Protein AF-A0A3C1FW21-F1 (afdb_monomer_lite)

Foldseek 3Di:
DDQDQLLCQLVCLVVVHFHDDPLSVLSNVDDFPCLNVLSSQLSVLVNLLVVLVVVLVVCVVVVNPVVSVCQAVPCDPSRNVVSVVSSVVSVVVNVVRVVVVVVVVVVVVVVVCVCVVVVVVVVVVVVVVVVCVVCVVVVVVPPD

Structure (mmCIF, N/CA/C/O backbone):
data_AF-A0A3C1FW21-F1
#
_entry.id   AF-A0A3C1FW21-F1
#
loop_
_atom_site.group_PDB
_atom_site.id
_atom_site.type_symbol
_atom_site.label_atom_id
_atom_site.label_alt_id
_atom_site.label_comp_id
_atom_site.label_asym_id
_atom_site.label_entity_id
_atom_site.label_seq_id
_atom_site.pdbx_PDB_ins_code
_atom_site.Cartn_x
_atom_site.Cartn_y
_atom_site.Cartn_z
_atom_site.occupancy
_atom_site.B_iso_or_equiv
_atom_site.auth_seq_id
_atom_site.auth_comp_id
_atom_site.auth_asym_id
_atom_site.auth_atom_id
_atom_site.pdbx_PDB_model_num
ATOM 1 N N . MET A 1 1 ? -14.822 -18.100 -3.525 1.00 51.09 1 MET A N 1
ATOM 2 C CA . MET A 1 1 ? -13.809 -17.352 -2.756 1.00 51.09 1 MET A CA 1
ATOM 3 C C . MET A 1 1 ? -14.281 -17.420 -1.317 1.00 51.09 1 MET A C 1
ATOM 5 O O . MET A 1 1 ? -15.429 -17.075 -1.085 1.00 51.09 1 MET A O 1
ATOM 9 N N . THR A 1 2 ? -13.525 -18.040 -0.418 1.00 52.62 2 THR A N 1
ATOM 10 C CA . THR A 1 2 ? -13.985 -18.251 0.962 1.00 52.62 2 THR A CA 1
ATOM 11 C C . THR A 1 2 ? -13.789 -16.946 1.725 1.00 52.62 2 THR A C 1
ATOM 13 O O . THR A 1 2 ? -12.671 -16.431 1.739 1.00 52.62 2 THR A O 1
ATOM 16 N N . ASP A 1 3 ? -14.850 -16.401 2.316 1.00 59.84 3 ASP A N 1
ATOM 17 C CA . ASP A 1 3 ? -14.754 -15.248 3.212 1.00 59.84 3 ASP A CA 1
ATOM 18 C C . ASP A 1 3 ? -14.069 -15.705 4.499 1.00 59.84 3 ASP A C 1
ATOM 20 O O . ASP A 1 3 ? -14.676 -16.310 5.382 1.00 59.84 3 ASP A O 1
ATOM 24 N N . ILE A 1 4 ? -12.756 -15.507 4.551 1.00 63.16 4 ILE A N 1
ATOM 25 C CA . ILE A 1 4 ? -11.943 -15.813 5.722 1.00 63.16 4 ILE A CA 1
ATOM 26 C C . ILE A 1 4 ? -11.990 -14.585 6.610 1.00 63.16 4 ILE A C 1
ATOM 28 O O . ILE A 1 4 ? -11.747 -13.468 6.148 1.00 63.16 4 ILE A O 1
ATOM 32 N N . ALA A 1 5 ? -12.327 -14.795 7.879 1.00 68.31 5 ALA A N 1
ATOM 33 C CA . ALA A 1 5 ? -12.405 -13.700 8.816 1.00 68.31 5 ALA A CA 1
ATOM 34 C C . ALA A 1 5 ? -11.014 -13.048 8.980 1.00 68.31 5 ALA A C 1
ATOM 36 O O . ALA A 1 5 ? -10.005 -13.756 8.962 1.00 68.31 5 ALA A O 1
ATOM 37 N N . PRO A 1 6 ? -10.923 -11.722 9.151 1.00 67.38 6 PRO A N 1
ATOM 38 C CA . PRO A 1 6 ? -9.649 -10.990 9.213 1.00 67.38 6 PRO A CA 1
ATOM 39 C C . PRO A 1 6 ? -8.666 -11.542 10.255 1.00 67.38 6 PRO A C 1
ATOM 41 O O . PRO A 1 6 ? -7.467 -11.637 10.002 1.00 67.38 6 PRO A O 1
ATOM 44 N N . GLN A 1 7 ? -9.185 -11.997 11.396 1.00 67.81 7 GLN A N 1
ATOM 45 C CA . GLN A 1 7 ? -8.422 -12.662 12.454 1.00 67.81 7 GLN A CA 1
ATOM 46 C C . GLN A 1 7 ? -7.775 -13.988 12.019 1.00 67.81 7 GLN A C 1
ATOM 48 O O . GLN A 1 7 ? -6.693 -14.335 12.488 1.00 67.81 7 GLN A O 1
ATOM 53 N N . ASP A 1 8 ? -8.400 -14.700 11.083 1.00 73.00 8 ASP A N 1
ATOM 54 C CA . ASP A 1 8 ? -7.904 -15.960 10.533 1.00 73.00 8 ASP A CA 1
ATOM 55 C C . ASP A 1 8 ? -7.032 -15.724 9.292 1.00 73.00 8 ASP A C 1
ATOM 57 O O . ASP A 1 8 ? -6.268 -16.603 8.896 1.00 73.00 8 ASP A O 1
ATOM 61 N N . ALA A 1 9 ? -7.090 -14.531 8.687 1.00 70.31 9 ALA A N 1
ATOM 62 C CA . ALA A 1 9 ? -6.370 -14.196 7.461 1.00 70.31 9 ALA A CA 1
ATOM 63 C C . ALA A 1 9 ? -4.844 -14.299 7.624 1.00 70.31 9 ALA A C 1
ATOM 65 O O . ALA A 1 9 ? -4.169 -14.804 6.728 1.00 70.31 9 ALA A O 1
ATOM 66 N N . LEU A 1 10 ? -4.297 -13.909 8.784 1.00 69.69 10 LEU A N 1
ATOM 67 C CA . LEU A 1 10 ? -2.873 -14.096 9.107 1.00 69.69 10 LEU A CA 1
ATOM 68 C C . LEU A 1 10 ? -2.480 -15.574 9.152 1.00 69.69 10 LEU A C 1
ATOM 70 O O . LEU A 1 10 ? -1.484 -15.982 8.549 1.00 69.69 10 LEU A O 1
ATOM 74 N N . ALA A 1 11 ? -3.273 -16.379 9.862 1.00 70.81 11 ALA A N 1
ATOM 75 C CA . ALA A 1 11 ? -3.028 -17.807 10.008 1.00 70.81 11 ALA A CA 1
ATOM 76 C C . ALA A 1 11 ? -3.143 -18.520 8.652 1.00 70.81 11 ALA A C 1
ATOM 78 O O . ALA A 1 11 ? -2.268 -19.298 8.276 1.00 70.81 11 ALA A O 1
ATOM 79 N N . VAL A 1 12 ? -4.169 -18.196 7.868 1.00 68.19 12 VAL A N 1
ATOM 80 C CA . VAL A 1 12 ? -4.393 -18.757 6.533 1.00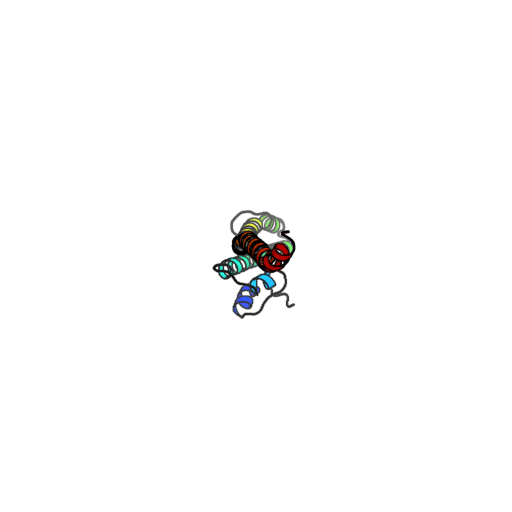 68.19 12 VAL A CA 1
ATOM 81 C C . VAL A 1 12 ? -3.268 -18.357 5.572 1.00 68.19 12 VAL A C 1
ATOM 83 O O . VAL A 1 12 ? -2.730 -19.242 4.899 1.00 68.19 12 VAL A O 1
ATOM 86 N N . ASN A 1 13 ? -2.830 -17.093 5.572 1.00 67.19 13 ASN A N 1
ATOM 87 C CA . ASN A 1 13 ? -1.702 -16.642 4.751 1.00 67.19 13 ASN A CA 1
ATOM 88 C C . ASN A 1 13 ? -0.425 -17.450 5.056 1.00 67.19 13 ASN A C 1
ATOM 90 O O . ASN A 1 13 ? 0.279 -17.891 4.147 1.00 67.19 13 ASN A O 1
ATOM 94 N N . SER A 1 14 ? -0.161 -17.743 6.337 1.00 64.12 14 SER A N 1
ATOM 95 C CA . SER A 1 14 ? 0.994 -18.559 6.745 1.00 64.12 14 SER A CA 1
ATOM 96 C C . SER A 1 14 ? 0.952 -20.012 6.248 1.00 64.12 14 SER A C 1
ATOM 98 O O . SER A 1 14 ? 1.996 -20.652 6.135 1.00 64.12 14 SER A O 1
ATOM 100 N N . THR A 1 15 ? -0.233 -20.517 5.888 1.00 65.56 15 THR A N 1
ATOM 101 C CA . THR A 1 15 ? -0.423 -21.859 5.305 1.00 65.56 15 THR A CA 1
ATOM 102 C C . THR A 1 15 ? -0.381 -21.876 3.773 1.00 65.56 15 THR A C 1
ATOM 104 O O . THR A 1 15 ? -0.587 -22.928 3.170 1.00 65.56 15 THR A O 1
ATOM 107 N N . GLY A 1 16 ? -0.129 -20.730 3.128 1.00 59.25 16 GLY A N 1
ATOM 108 C CA . GLY A 1 16 ? -0.090 -20.607 1.667 1.00 59.25 16 GLY A CA 1
ATOM 109 C C . GLY A 1 16 ? -1.468 -20.588 0.997 1.00 59.25 16 GLY A C 1
ATOM 110 O O . GLY A 1 16 ? -1.557 -20.718 -0.223 1.00 59.25 16 GLY A O 1
ATOM 111 N N . LYS A 1 17 ? -2.552 -20.434 1.767 1.00 59.91 17 LYS A N 1
ATOM 112 C CA . LYS A 1 17 ? -3.899 -20.218 1.228 1.00 59.91 17 LYS A CA 1
ATOM 113 C C . LYS A 1 17 ? -4.178 -18.714 1.142 1.00 59.91 17 LYS A C 1
ATOM 115 O O . LYS A 1 17 ? -3.960 -17.980 2.098 1.00 59.91 17 LYS A O 1
ATOM 120 N N . SER A 1 18 ? -4.673 -18.267 -0.007 1.00 61.53 18 SER A N 1
ATOM 121 C CA . SER A 1 18 ? -5.139 -16.892 -0.221 1.00 61.53 18 SER A CA 1
ATOM 122 C C . SER A 1 18 ? -6.556 -16.721 0.345 1.00 61.53 18 SER A C 1
ATOM 124 O O . SER A 1 18 ? -7.375 -17.643 0.262 1.00 61.53 18 SER A O 1
ATOM 126 N N . PHE A 1 19 ? -6.845 -15.559 0.936 1.00 70.06 19 PHE A N 1
ATOM 127 C CA . PHE A 1 19 ? -8.210 -15.148 1.282 1.00 70.06 19 PHE A CA 1
ATOM 128 C C . PHE A 1 19 ? -8.798 -14.221 0.206 1.00 70.06 19 PHE A C 1
ATOM 130 O O . PHE A 1 19 ? -8.136 -13.876 -0.767 1.00 70.06 19 PHE A O 1
ATOM 137 N N . GLY A 1 20 ? -10.080 -13.875 0.325 1.00 75.12 20 GLY A N 1
ATOM 138 C CA . GLY A 1 20 ? -10.797 -13.100 -0.687 1.00 75.12 20 GLY A CA 1
ATOM 139 C C . GLY A 1 20 ? -10.309 -11.659 -0.919 1.00 75.12 20 GLY A C 1
ATOM 140 O O . GLY A 1 20 ? -9.573 -11.090 -0.118 1.00 75.12 20 GLY A O 1
ATOM 141 N N . GLY A 1 21 ? -10.799 -11.033 -1.996 1.00 80.19 21 GLY A N 1
ATOM 142 C CA . GLY A 1 21 ? -10.642 -9.595 -2.260 1.00 80.19 21 GLY A CA 1
ATOM 143 C C . GLY A 1 21 ? -9.247 -9.148 -2.720 1.00 80.19 21 GLY A C 1
ATOM 144 O O . GLY A 1 21 ? -8.347 -9.958 -2.926 1.00 80.19 21 GLY A O 1
ATOM 145 N N . PHE A 1 22 ? -9.071 -7.832 -2.896 1.00 82.50 22 PHE A N 1
ATOM 146 C CA . PHE A 1 22 ? -7.816 -7.252 -3.399 1.00 82.50 22 PHE A CA 1
ATOM 147 C C . PHE A 1 22 ? -6.627 -7.483 -2.462 1.00 82.50 22 PHE A C 1
ATOM 149 O O . PHE A 1 22 ? -5.532 -7.756 -2.936 1.00 82.50 22 PHE A O 1
ATOM 156 N N . LEU A 1 23 ? -6.844 -7.452 -1.145 1.00 79.12 23 LEU A N 1
ATOM 157 C CA . LEU A 1 23 ? -5.778 -7.704 -0.174 1.00 79.12 23 LEU A CA 1
ATOM 158 C C . LEU A 1 23 ? -5.283 -9.159 -0.232 1.00 79.12 23 LEU A C 1
ATOM 160 O O . LEU A 1 23 ? -4.087 -9.415 -0.144 1.00 79.12 23 LEU A O 1
ATOM 164 N N . GLY A 1 24 ? -6.187 -10.118 -0.433 1.00 81.38 24 GLY A N 1
ATOM 165 C CA . GLY A 1 24 ? -5.813 -11.519 -0.600 1.00 81.38 24 GLY A CA 1
ATOM 166 C C . GLY A 1 24 ? -5.137 -11.827 -1.941 1.00 81.38 24 GLY A C 1
ATOM 167 O O . GLY A 1 24 ? -4.321 -12.749 -2.009 1.00 81.38 24 GLY A O 1
ATOM 168 N N . VAL A 1 25 ? -5.435 -11.046 -2.988 1.00 83.12 25 VAL A N 1
ATOM 169 C CA . VAL A 1 25 ? -4.695 -11.067 -4.263 1.00 83.12 25 VAL A CA 1
ATOM 170 C C . VAL A 1 25 ? -3.282 -10.520 -4.065 1.00 83.12 25 VAL A C 1
ATOM 172 O O . VAL A 1 25 ? -2.329 -11.189 -4.458 1.00 83.12 25 VAL A O 1
ATOM 175 N N . GLU A 1 26 ? -3.134 -9.377 -3.397 1.00 81.75 26 GLU A N 1
ATOM 176 C CA . GLU A 1 26 ? -1.828 -8.775 -3.096 1.00 81.75 26 GLU A CA 1
ATOM 177 C C . GLU A 1 26 ? -0.924 -9.739 -2.320 1.00 81.75 26 GLU A C 1
ATOM 179 O O . GLU A 1 26 ? 0.203 -10.023 -2.715 1.00 81.75 26 GLU A O 1
ATOM 184 N N . LEU A 1 27 ? -1.455 -10.363 -1.268 1.00 82.81 27 LEU A N 1
ATOM 185 C CA . LEU A 1 27 ? -0.704 -11.321 -0.452 1.00 82.81 27 LEU A CA 1
ATOM 186 C C . LEU A 1 27 ? -0.314 -12.601 -1.194 1.00 82.81 27 LEU A C 1
ATOM 188 O O . LEU A 1 27 ? 0.634 -13.279 -0.797 1.00 82.81 27 LEU A O 1
ATOM 192 N N . SER A 1 28 ? -1.023 -12.936 -2.273 1.00 83.56 28 SER A N 1
ATOM 193 C CA . SER A 1 28 ? -0.639 -14.038 -3.157 1.00 83.56 28 SER A CA 1
ATOM 194 C C . SER A 1 28 ? 0.454 -13.659 -4.165 1.00 83.56 28 SER A C 1
ATOM 196 O O . SER A 1 28 ? 0.994 -14.545 -4.824 1.00 83.56 28 SER A O 1
ATOM 198 N N . ASN A 1 29 ? 0.797 -12.370 -4.266 1.00 86.12 29 ASN A N 1
ATOM 199 C CA . ASN A 1 29 ? 1.699 -11.806 -5.269 1.00 86.12 29 ASN A CA 1
ATOM 200 C C . ASN A 1 29 ? 2.923 -11.082 -4.668 1.00 86.12 29 ASN A C 1
ATOM 202 O O . ASN A 1 29 ? 3.527 -10.223 -5.308 1.00 86.12 29 ASN A O 1
ATOM 206 N N . ILE A 1 30 ? 3.329 -11.461 -3.455 1.00 88.50 30 ILE A N 1
ATOM 207 C CA . ILE A 1 30 ? 4.507 -10.888 -2.796 1.00 88.50 30 ILE A CA 1
ATOM 208 C C . ILE A 1 30 ? 5.770 -11.162 -3.621 1.00 88.50 30 ILE A C 1
ATOM 210 O O . ILE A 1 30 ? 6.166 -12.314 -3.825 1.00 88.50 30 ILE A O 1
ATOM 214 N N . THR A 1 31 ? 6.420 -10.091 -4.063 1.00 91.81 31 THR A N 1
ATOM 215 C CA . THR A 1 31 ? 7.505 -10.112 -5.051 1.00 91.81 31 THR A CA 1
ATOM 216 C C . THR A 1 31 ? 8.765 -9.403 -4.555 1.00 91.81 31 THR A C 1
ATOM 218 O O . THR A 1 31 ? 9.883 -9.801 -4.897 1.00 91.81 31 THR A O 1
ATOM 221 N N . PHE A 1 32 ? 8.612 -8.351 -3.757 1.00 94.00 32 PHE A N 1
ATOM 222 C CA . PHE A 1 32 ? 9.670 -7.407 -3.431 1.00 94.00 32 PHE A CA 1
ATOM 223 C C . PHE A 1 32 ? 10.195 -7.575 -2.007 1.00 94.00 32 PHE A C 1
ATOM 225 O O . PHE A 1 32 ? 9.545 -8.098 -1.099 1.00 94.00 32 PHE A O 1
ATOM 232 N N . LYS A 1 33 ? 11.429 -7.115 -1.789 1.00 93.56 33 LYS A N 1
ATOM 233 C CA . LYS A 1 33 ? 12.065 -7.184 -0.473 1.00 93.56 33 LYS A CA 1
ATOM 234 C C . LYS A 1 33 ? 11.325 -6.278 0.517 1.00 93.56 33 LYS A C 1
ATOM 236 O O . LYS A 1 33 ? 11.197 -5.084 0.272 1.00 93.56 33 LYS A O 1
ATOM 241 N N . GLY A 1 34 ? 10.932 -6.829 1.665 1.00 93.25 34 GLY A N 1
ATOM 242 C CA . GLY A 1 34 ? 10.221 -6.097 2.720 1.00 93.25 34 GLY A CA 1
ATOM 243 C C . GLY A 1 34 ? 8.701 -6.046 2.535 1.00 93.25 34 GLY A C 1
ATOM 244 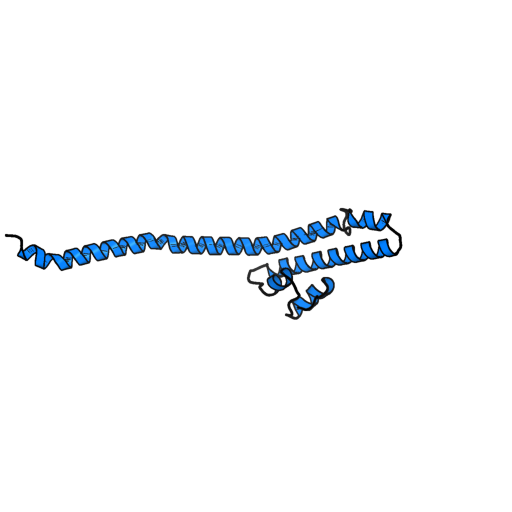O O . GLY A 1 34 ? 7.987 -5.659 3.457 1.00 93.25 34 GLY A O 1
ATOM 245 N N . GLU A 1 35 ? 8.196 -6.444 1.365 1.00 93.19 35 GLU A N 1
ATOM 246 C CA . GLU A 1 35 ? 6.767 -6.413 1.049 1.00 93.19 35 GLU A CA 1
ATOM 247 C C . GLU A 1 35 ? 5.985 -7.410 1.908 1.00 93.19 35 GLU A C 1
ATOM 249 O O . GLU A 1 35 ? 4.928 -7.082 2.437 1.00 93.19 35 GLU A O 1
ATOM 254 N N . LYS A 1 36 ? 6.540 -8.610 2.129 1.00 90.19 36 LYS A N 1
ATOM 255 C CA . LYS A 1 36 ? 5.908 -9.639 2.965 1.00 90.19 36 LYS A CA 1
ATOM 256 C C . LYS A 1 36 ? 5.663 -9.142 4.386 1.00 90.19 36 LYS A C 1
ATOM 258 O O . LYS A 1 36 ? 4.618 -9.411 4.974 1.00 90.19 36 LYS A O 1
ATOM 263 N N . GLU A 1 37 ? 6.660 -8.486 4.962 1.00 92.00 37 GLU A N 1
ATOM 264 C CA . GLU A 1 37 ? 6.608 -7.949 6.313 1.00 92.00 37 GLU A CA 1
ATOM 265 C C . GLU A 1 37 ? 5.551 -6.842 6.408 1.00 92.00 37 GLU A C 1
ATOM 267 O O . GLU A 1 37 ? 4.666 -6.935 7.258 1.00 92.00 37 GLU A O 1
ATOM 272 N N . ALA A 1 38 ? 5.567 -5.879 5.480 1.00 94.00 38 ALA A N 1
ATOM 273 C CA . ALA A 1 38 ? 4.580 -4.797 5.421 1.00 94.00 38 ALA A CA 1
ATOM 274 C C . ALA A 1 38 ? 3.143 -5.315 5.211 1.00 94.00 38 ALA A C 1
ATOM 276 O O . ALA A 1 38 ? 2.205 -4.881 5.889 1.00 94.00 38 ALA A O 1
ATOM 277 N N . ALA A 1 39 ? 2.966 -6.306 4.336 1.00 90.94 39 ALA A N 1
ATOM 278 C CA . ALA A 1 39 ? 1.664 -6.899 4.063 1.00 90.94 39 ALA A CA 1
ATOM 279 C C . ALA A 1 39 ? 1.138 -7.702 5.270 1.00 90.94 39 ALA A C 1
ATOM 281 O O . ALA A 1 39 ? -0.048 -7.647 5.598 1.00 90.94 39 ALA A O 1
ATOM 282 N N . ASN A 1 40 ? 2.018 -8.395 6.001 1.00 89.38 40 ASN A N 1
ATOM 283 C CA . ASN A 1 40 ? 1.643 -9.049 7.257 1.00 89.38 40 ASN A CA 1
ATOM 284 C C . ASN A 1 40 ? 1.276 -8.043 8.354 1.00 89.38 40 ASN A C 1
ATOM 286 O O . ASN A 1 40 ? 0.363 -8.308 9.135 1.00 89.38 40 ASN A O 1
ATOM 290 N N . ASP A 1 41 ? 1.958 -6.904 8.436 1.00 92.88 41 ASP A N 1
ATOM 291 C CA . ASP A 1 41 ? 1.597 -5.858 9.394 1.00 92.88 41 ASP A CA 1
ATOM 292 C C . ASP A 1 41 ? 0.245 -5.223 9.041 1.00 92.88 41 ASP A C 1
ATOM 294 O O . ASP A 1 41 ? -0.586 -5.032 9.928 1.00 92.88 41 ASP A O 1
ATOM 298 N N . THR A 1 42 ? -0.044 -5.041 7.750 1.00 92.56 42 THR A N 1
ATOM 299 C CA . THR A 1 42 ? -1.371 -4.625 7.260 1.00 92.56 42 THR A CA 1
ATOM 300 C C . THR A 1 42 ? -2.468 -5.565 7.757 1.00 92.56 42 THR A C 1
ATOM 302 O O . THR A 1 42 ? -3.487 -5.115 8.282 1.00 92.56 42 THR A O 1
ATOM 305 N N . LEU A 1 43 ? -2.247 -6.879 7.659 1.00 90.31 43 LEU A N 1
ATOM 306 C CA . LEU A 1 43 ? -3.195 -7.877 8.152 1.00 90.31 43 LEU A CA 1
ATOM 307 C C . LEU A 1 43 ? -3.415 -7.814 9.665 1.00 90.31 43 LEU A C 1
ATOM 309 O O . LEU A 1 43 ? -4.550 -7.957 10.115 1.00 90.31 43 LEU A O 1
ATOM 313 N N . LYS A 1 44 ? -2.352 -7.617 10.452 1.00 91.94 44 LYS A N 1
ATOM 314 C CA . LYS A 1 44 ? -2.462 -7.498 11.916 1.00 91.94 44 LYS A CA 1
ATOM 315 C C . LYS A 1 44 ? -3.314 -6.301 12.305 1.00 91.94 44 LYS A C 1
ATOM 317 O O . LYS A 1 44 ? -4.241 -6.441 13.097 1.00 91.94 44 LYS A O 1
ATOM 322 N N . GLU A 1 45 ? -3.018 -5.141 11.730 1.00 94.69 45 GLU A N 1
ATOM 323 C CA . GLU A 1 45 ? -3.725 -3.908 12.067 1.00 94.69 45 GLU A CA 1
ATOM 324 C C . GLU A 1 45 ? -5.184 -3.946 11.574 1.00 94.69 45 GLU A C 1
ATOM 326 O O . GLU A 1 45 ? -6.077 -3.443 12.260 1.00 94.69 45 GLU A O 1
ATOM 331 N N . TRP A 1 46 ? -5.450 -4.611 10.440 1.00 92.06 46 TRP A N 1
ATOM 332 C CA . TRP A 1 46 ? -6.807 -4.873 9.951 1.00 92.06 46 TRP A CA 1
ATOM 333 C C . TRP A 1 46 ? -7.598 -5.808 10.873 1.00 92.06 46 TRP A C 1
ATOM 335 O O . TRP A 1 46 ? -8.750 -5.521 11.204 1.00 92.06 46 TRP A O 1
ATOM 345 N N . ALA A 1 47 ? -6.989 -6.908 11.324 1.00 91.50 47 ALA A N 1
ATOM 346 C CA . ALA A 1 47 ? -7.627 -7.846 12.243 1.00 91.50 47 ALA A CA 1
ATOM 347 C C . ALA A 1 47 ? -8.015 -7.167 13.566 1.00 91.50 47 ALA A C 1
ATOM 349 O O . ALA A 1 47 ? -9.133 -7.351 14.052 1.00 91.50 47 ALA A O 1
ATOM 350 N N . GLU A 1 48 ? -7.134 -6.327 14.115 1.00 94.44 48 GLU A N 1
ATOM 351 C CA . GLU A 1 48 ? -7.431 -5.547 15.320 1.00 94.44 48 GLU A CA 1
ATOM 352 C C . GLU A 1 48 ? -8.549 -4.523 15.099 1.00 94.44 48 GLU A C 1
ATOM 354 O O . GLU A 1 48 ? -9.427 -4.385 15.955 1.00 94.44 48 GLU A O 1
ATOM 359 N N . TYR A 1 49 ? -8.578 -3.846 13.947 1.00 95.25 49 TYR A N 1
ATOM 360 C CA . TYR A 1 49 ? -9.666 -2.925 13.605 1.00 95.25 49 TYR A CA 1
ATOM 361 C C . TYR A 1 49 ? -11.027 -3.637 13.588 1.00 95.25 49 TYR A C 1
ATOM 363 O O . TYR A 1 49 ? -11.988 -3.180 14.207 1.00 95.25 49 TYR A O 1
ATOM 371 N N . ILE A 1 50 ? -11.093 -4.810 12.958 1.00 93.12 50 ILE A N 1
ATOM 372 C CA . ILE A 1 50 ? -12.324 -5.604 12.857 1.00 93.12 50 ILE A CA 1
ATOM 373 C C . ILE A 1 50 ? -12.744 -6.162 14.221 1.00 93.12 50 ILE A C 1
ATOM 375 O O . ILE A 1 50 ? -13.934 -6.202 14.539 1.00 93.12 50 ILE A O 1
ATOM 379 N N . ARG A 1 51 ? -11.783 -6.534 15.073 1.00 94.88 51 ARG A N 1
ATOM 380 C CA . ARG A 1 51 ? -12.064 -6.916 16.462 1.00 94.88 51 ARG A CA 1
ATOM 381 C C . ARG A 1 51 ? -12.713 -5.763 17.238 1.00 94.88 51 ARG A C 1
ATOM 383 O O . ARG A 1 51 ? -13.650 -5.998 18.002 1.00 94.88 51 ARG A O 1
ATOM 390 N N . ILE A 1 52 ? -12.239 -4.528 17.052 1.00 97.00 52 ILE A N 1
ATOM 391 C CA . ILE A 1 52 ? -12.835 -3.335 17.676 1.00 97.00 52 ILE A CA 1
ATOM 392 C C . ILE A 1 52 ? -14.250 -3.081 17.140 1.00 97.00 52 ILE A C 1
ATOM 394 O O . ILE A 1 52 ? -15.147 -2.856 17.951 1.00 97.00 52 ILE A O 1
ATOM 398 N N . ASP A 1 53 ? -14.484 -3.193 15.828 1.00 95.94 53 ASP A N 1
ATOM 399 C CA . ASP A 1 53 ? -15.833 -3.097 15.236 1.00 95.94 53 ASP A CA 1
ATOM 400 C C . ASP A 1 53 ? -16.800 -4.126 15.848 1.00 95.94 53 ASP A C 1
ATOM 402 O O . ASP A 1 53 ? -17.918 -3.790 16.246 1.00 95.94 53 ASP A O 1
ATOM 406 N N . GLY A 1 54 ? -16.344 -5.369 16.035 1.00 95.94 54 GLY A N 1
ATOM 407 C CA . GLY A 1 54 ? -17.112 -6.406 16.728 1.00 95.94 54 GLY A CA 1
ATOM 408 C C . GLY A 1 54 ? -17.509 -6.010 18.157 1.00 95.94 54 GLY A C 1
ATOM 409 O O . GLY A 1 54 ? -18.661 -6.202 18.555 1.00 95.94 54 GLY A O 1
ATOM 410 N N . ASN A 1 55 ? -16.593 -5.397 18.914 1.00 97.62 55 ASN A N 1
ATOM 411 C CA . ASN A 1 55 ? -16.882 -4.897 20.262 1.00 97.62 55 ASN A CA 1
ATOM 412 C C . ASN A 1 55 ? -17.899 -3.746 20.250 1.00 97.62 55 ASN A C 1
ATOM 414 O O . ASN A 1 55 ? -18.755 -3.689 21.131 1.00 97.62 55 ASN A O 1
ATOM 418 N N . ILE A 1 56 ? -17.837 -2.850 19.258 1.00 98.00 56 ILE A N 1
ATOM 419 C CA . ILE A 1 56 ? -18.813 -1.759 19.095 1.00 98.00 56 ILE A CA 1
ATOM 420 C C . ILE A 1 56 ? -20.215 -2.348 18.919 1.00 98.00 56 ILE A C 1
ATOM 422 O O . ILE A 1 56 ? -21.121 -2.007 19.680 1.00 98.00 56 ILE A O 1
ATOM 426 N N . ARG A 1 57 ? -20.380 -3.312 18.004 1.00 97.94 57 ARG A N 1
ATOM 427 C CA . ARG A 1 57 ? -21.668 -3.994 17.780 1.00 97.94 57 ARG A CA 1
ATOM 428 C C . ARG A 1 57 ? -22.160 -4.720 19.029 1.00 97.94 57 ARG A C 1
ATOM 430 O O . ARG A 1 57 ? -23.356 -4.722 19.313 1.00 97.94 57 ARG A O 1
ATOM 437 N N . GLN A 1 58 ? -21.253 -5.325 19.795 1.00 98.38 58 GLN A N 1
ATOM 438 C CA . GLN A 1 58 ? -21.605 -5.975 21.054 1.00 98.38 58 GLN A CA 1
ATOM 439 C C . GLN A 1 58 ? -22.107 -4.963 22.099 1.00 98.38 58 GLN A C 1
ATOM 441 O O . GLN A 1 58 ? -23.077 -5.244 22.803 1.00 98.38 58 GLN A O 1
ATOM 446 N N . LEU A 1 59 ? -21.483 -3.785 22.198 1.00 98.56 59 LEU A N 1
ATOM 447 C CA . LEU A 1 59 ? -21.937 -2.708 23.083 1.00 98.56 59 LEU A CA 1
ATOM 448 C C . LEU A 1 59 ? -23.323 -2.195 22.671 1.00 98.56 59 LEU A C 1
ATOM 450 O O . LEU A 1 59 ? -24.186 -2.031 23.535 1.00 98.56 59 LEU A O 1
ATOM 454 N N . GLU A 1 60 ? -23.575 -2.024 21.371 1.00 97.94 60 GLU A N 1
ATOM 455 C CA . GLU A 1 60 ? -24.898 -1.647 20.857 1.00 97.94 60 GLU A CA 1
ATOM 456 C C . GLU A 1 60 ? -25.971 -2.685 21.209 1.00 97.94 60 GLU A C 1
ATOM 458 O O . GLU A 1 60 ? -27.034 -2.324 21.715 1.00 97.94 60 GLU A O 1
ATOM 463 N N . GLN A 1 61 ? -25.681 -3.978 21.030 1.00 98.25 61 GLN A N 1
ATOM 464 C CA . GLN A 1 61 ? -26.597 -5.069 21.399 1.00 98.25 61 GLN A CA 1
ATOM 465 C C . GLN A 1 61 ? -26.897 -5.114 22.905 1.00 98.25 61 GLN A C 1
ATOM 467 O O . GLN A 1 61 ? -27.967 -5.565 23.310 1.00 98.25 61 GLN A O 1
ATOM 472 N N . GLN A 1 62 ? -25.973 -4.635 23.740 1.00 98.38 62 GLN A N 1
ATOM 473 C CA . GLN A 1 62 ? -26.152 -4.514 25.190 1.00 98.38 62 GLN A CA 1
ATOM 474 C C . GLN A 1 62 ? -26.866 -3.214 25.608 1.00 98.38 62 GLN A C 1
ATOM 476 O O . GLN A 1 62 ? -27.030 -2.979 26.805 1.00 98.38 62 GLN A O 1
ATOM 481 N N . GLY A 1 63 ? -27.260 -2.352 24.662 1.00 98.44 63 GLY A N 1
ATOM 482 C CA . GLY A 1 63 ? -27.860 -1.041 24.940 1.00 98.44 63 GLY A CA 1
ATOM 483 C C . GLY A 1 63 ? -26.868 0.012 25.452 1.00 98.44 63 GLY A C 1
ATOM 484 O O . GLY A 1 63 ? -27.278 1.080 25.907 1.00 98.44 63 GLY A O 1
ATOM 485 N N . LYS A 1 64 ? -25.560 -0.262 25.380 1.00 98.62 64 LYS A N 1
ATOM 486 C CA . LYS A 1 64 ? -24.473 0.617 25.843 1.00 98.62 64 LYS A CA 1
ATOM 487 C C . LYS A 1 64 ? -24.040 1.586 24.744 1.00 98.62 64 LYS A C 1
ATOM 489 O O . LYS A 1 64 ? -22.901 1.578 24.279 1.00 98.62 64 LYS A O 1
ATOM 494 N N . PHE A 1 65 ? -24.982 2.403 24.278 1.00 98.19 65 PHE A N 1
ATOM 495 C CA . PHE A 1 65 ? -24.775 3.257 23.104 1.00 98.19 65 PHE A CA 1
ATOM 496 C C . PHE A 1 65 ? -23.700 4.326 23.308 1.00 98.19 65 PHE A C 1
ATOM 498 O O . PHE A 1 65 ? -23.000 4.682 22.363 1.00 98.19 65 PHE A O 1
ATOM 505 N N . LYS A 1 66 ? -23.544 4.839 24.533 1.00 98.19 66 LYS A N 1
ATOM 506 C CA . LYS A 1 66 ? -22.542 5.870 24.824 1.00 98.19 66 LYS A CA 1
ATOM 507 C C . LYS A 1 66 ? -21.127 5.300 24.717 1.00 98.19 66 LYS A C 1
ATOM 509 O O . LYS A 1 66 ? -20.268 5.918 24.099 1.00 98.19 66 LYS A O 1
ATOM 514 N N . GLU A 1 67 ? -20.913 4.115 25.273 1.00 98.25 67 GLU A N 1
ATOM 515 C CA . GLU A 1 67 ? -19.651 3.384 25.209 1.00 98.25 67 GLU A CA 1
ATOM 516 C C . GLU A 1 67 ? -19.341 2.933 23.778 1.00 98.25 67 GLU A C 1
ATOM 518 O O . GLU A 1 67 ? -18.199 3.054 23.337 1.00 98.25 67 GLU A O 1
ATOM 523 N N . ALA A 1 68 ? -20.353 2.472 23.033 1.00 98.38 68 ALA A N 1
ATOM 524 C CA . ALA A 1 68 ? -20.212 2.135 21.618 1.00 98.38 68 ALA A CA 1
ATOM 525 C C . ALA A 1 68 ? -19.766 3.354 20.795 1.00 98.38 68 ALA A C 1
ATOM 527 O O . ALA A 1 68 ? -18.808 3.269 20.026 1.00 98.38 68 ALA A O 1
ATOM 528 N N . LEU A 1 69 ? -20.415 4.507 21.002 1.00 98.12 69 LEU A N 1
ATOM 529 C CA . LEU A 1 69 ? -20.071 5.754 20.324 1.00 98.12 69 LEU A CA 1
ATOM 530 C C . LEU A 1 69 ? -18.652 6.212 20.672 1.00 98.12 69 LEU A C 1
ATOM 532 O O . LEU A 1 69 ? -17.890 6.539 19.765 1.00 98.12 69 LEU A O 1
ATOM 536 N N . GLU A 1 70 ? -18.284 6.211 21.957 1.00 98.25 70 GLU A N 1
ATOM 537 C CA . GLU A 1 70 ? -16.941 6.594 22.408 1.00 98.25 70 GLU A CA 1
ATOM 538 C C . GLU A 1 70 ? -15.857 5.693 21.801 1.00 98.25 70 GLU A C 1
ATOM 540 O O . GLU A 1 70 ? -14.814 6.189 21.371 1.00 98.25 70 GLU A O 1
ATOM 545 N N . LEU A 1 71 ? -16.108 4.384 21.717 1.00 98.31 71 LEU A N 1
ATOM 546 C CA . LEU A 1 71 ? -15.188 3.442 21.085 1.00 98.31 71 LEU A CA 1
ATOM 547 C C . LEU A 1 71 ? -15.079 3.672 19.568 1.00 98.31 71 LEU A C 1
ATOM 549 O O . LEU A 1 71 ? -13.977 3.591 19.022 1.00 98.31 71 LEU A O 1
ATOM 553 N N . ASN A 1 72 ? -16.195 3.990 18.906 1.00 98.00 72 ASN A N 1
ATOM 554 C CA . ASN A 1 72 ? -16.267 4.183 17.459 1.00 98.00 72 ASN A CA 1
ATOM 555 C C . ASN A 1 72 ? -15.570 5.462 16.970 1.00 98.00 72 ASN A C 1
ATOM 557 O O . ASN A 1 72 ? -14.867 5.433 15.968 1.00 98.00 72 ASN A O 1
ATOM 561 N N . ILE A 1 73 ? -15.741 6.590 17.660 1.00 97.69 73 ILE A N 1
ATOM 562 C CA . ILE A 1 73 ? -15.139 7.870 17.227 1.00 97.69 73 ILE A CA 1
ATOM 563 C C . ILE A 1 73 ? -13.796 8.161 17.908 1.00 97.69 73 ILE A C 1
ATOM 565 O O . ILE A 1 73 ? -13.139 9.162 17.612 1.00 97.69 73 ILE A O 1
ATOM 569 N N . GLY A 1 74 ? -13.408 7.317 18.859 1.00 97.25 74 GLY A N 1
ATOM 570 C CA . GLY A 1 74 ? -12.254 7.531 19.710 1.00 97.25 74 GLY A CA 1
ATOM 571 C C . GLY A 1 74 ? -10.913 7.413 18.982 1.00 97.25 74 GLY A C 1
ATOM 572 O O . GLY A 1 74 ? -10.723 6.559 18.118 1.00 97.25 74 GLY A O 1
ATOM 573 N N . THR A 1 75 ? -9.963 8.262 19.371 1.00 97.94 75 THR A N 1
ATOM 574 C CA . THR A 1 75 ? -8.614 8.374 18.785 1.00 97.94 75 THR A CA 1
ATOM 575 C C . THR A 1 75 ? -7.496 7.948 19.744 1.00 97.94 75 THR A C 1
ATOM 577 O O . THR A 1 75 ? -6.314 8.114 19.441 1.00 97.94 75 THR A O 1
ATOM 580 N N . LYS A 1 76 ? -7.835 7.398 20.916 1.00 97.81 76 LYS A N 1
ATOM 581 C CA . LYS A 1 76 ? -6.853 6.845 21.861 1.00 97.81 76 LYS A CA 1
ATOM 582 C C . LYS A 1 76 ? -6.452 5.419 21.457 1.00 97.81 76 LYS A C 1
ATOM 584 O O . LYS A 1 76 ? -7.236 4.743 20.790 1.00 97.81 76 LYS A O 1
ATOM 589 N N . PRO A 1 77 ? -5.283 4.923 21.911 1.00 97.25 77 PRO A N 1
ATOM 590 C CA . PRO A 1 77 ? -4.902 3.527 21.721 1.00 97.25 77 PRO A CA 1
ATOM 591 C C . PRO A 1 77 ? -6.024 2.552 22.093 1.00 97.25 77 PRO A C 1
ATOM 593 O O . PRO A 1 77 ? -6.601 2.651 23.176 1.00 97.25 77 PRO A O 1
ATOM 596 N N . GLY A 1 78 ? -6.330 1.625 21.181 1.00 94.44 78 GLY A N 1
ATOM 597 C CA . GLY A 1 78 ? -7.414 0.649 21.335 1.00 94.44 78 GLY A CA 1
ATOM 598 C C . GLY A 1 78 ? -8.814 1.142 20.945 1.00 94.44 78 GLY A C 1
ATOM 599 O O . GLY A 1 78 ? -9.773 0.393 21.124 1.00 94.44 78 GLY A O 1
ATOM 600 N N . GLN A 1 79 ? -8.949 2.364 20.418 1.00 97.94 79 GLN A N 1
ATOM 601 C CA . GLN A 1 79 ? -10.201 2.885 19.859 1.00 97.94 79 GLN A CA 1
ATOM 602 C C . GLN A 1 79 ? -10.212 2.826 18.326 1.00 97.94 79 GLN A C 1
ATOM 604 O O . GLN A 1 79 ? -9.165 2.696 17.691 1.00 97.94 79 GLN A O 1
ATOM 609 N N . SER A 1 80 ? -11.406 2.902 17.737 1.00 97.62 80 SER A N 1
ATOM 610 C CA . SER A 1 80 ? -11.638 2.589 16.323 1.00 97.62 80 SER A CA 1
ATOM 611 C C . SER A 1 80 ? -10.856 3.491 15.363 1.00 97.62 80 SER A C 1
ATOM 613 O O . SER A 1 80 ? -10.100 2.967 14.548 1.00 97.62 80 SER A O 1
ATOM 615 N N . ASN A 1 81 ? -10.928 4.823 15.501 1.00 97.75 81 ASN A N 1
ATOM 616 C CA . ASN A 1 81 ? -10.201 5.728 14.597 1.00 97.75 81 ASN A CA 1
ATOM 617 C C . ASN A 1 81 ? -8.681 5.582 14.743 1.00 97.75 81 ASN A C 1
ATOM 619 O O . ASN A 1 81 ? -7.964 5.559 13.750 1.00 97.75 81 ASN A O 1
ATOM 623 N N . TRP A 1 82 ? -8.183 5.410 15.972 1.00 98.44 82 TRP A N 1
ATOM 624 C CA . TRP A 1 82 ? -6.754 5.169 16.194 1.00 98.44 82 TRP A CA 1
ATOM 625 C C . TRP A 1 82 ? -6.272 3.882 15.522 1.00 98.44 82 TRP A C 1
ATOM 627 O O . TRP A 1 82 ? -5.185 3.848 14.949 1.00 98.44 82 TRP A O 1
ATOM 637 N N . GLN A 1 83 ? -7.070 2.815 15.601 1.00 98.31 83 GLN A N 1
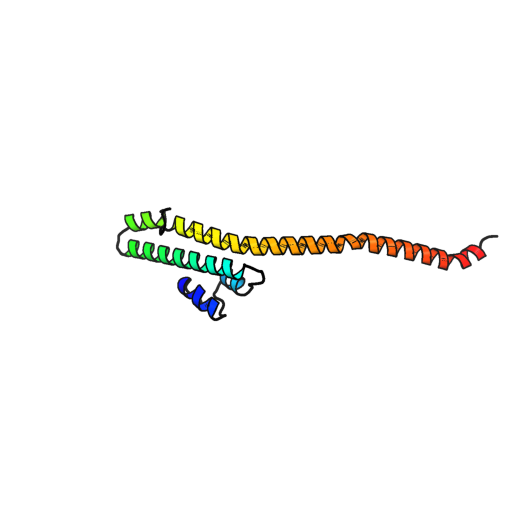ATOM 638 C CA . GLN A 1 83 ? -6.725 1.534 14.997 1.00 98.31 83 GLN A CA 1
ATOM 639 C C . GLN A 1 83 ? -6.841 1.580 13.469 1.00 98.31 83 GLN A C 1
ATOM 641 O O . GLN A 1 83 ? -5.997 1.012 12.776 1.00 98.31 83 GLN A O 1
ATOM 646 N N . PHE A 1 84 ? -7.832 2.301 12.939 1.00 97.81 84 PHE A N 1
ATOM 647 C CA . PHE A 1 84 ? -7.959 2.539 11.505 1.00 97.81 84 PHE A CA 1
ATOM 648 C C . PHE A 1 84 ? -6.739 3.283 10.948 1.00 97.81 84 PHE A C 1
ATOM 650 O O . PHE A 1 84 ? -6.164 2.835 9.961 1.00 97.81 84 PHE A O 1
ATOM 657 N N . ASP A 1 85 ? -6.267 4.334 11.625 1.00 98.38 85 ASP A N 1
ATOM 658 C CA . ASP A 1 85 ? -5.061 5.073 11.221 1.00 98.38 85 ASP A CA 1
ATOM 659 C C . ASP A 1 85 ? -3.813 4.176 11.153 1.00 98.38 85 ASP A C 1
ATOM 661 O O . ASP A 1 85 ? -2.899 4.418 10.361 1.00 98.38 85 ASP A O 1
ATOM 665 N N . ARG A 1 86 ? -3.726 3.148 12.005 1.00 98.25 86 ARG A N 1
ATOM 666 C CA . ARG A 1 86 ? -2.623 2.177 11.962 1.00 98.25 86 ARG A CA 1
ATOM 667 C C . ARG A 1 86 ? -2.754 1.216 10.795 1.00 98.25 86 ARG A C 1
ATOM 669 O O . ARG A 1 86 ? -1.756 0.952 10.129 1.00 98.25 86 ARG A O 1
ATOM 676 N N . PHE A 1 87 ? -3.965 0.727 10.549 1.00 96.38 87 PHE A N 1
ATOM 677 C CA . PHE A 1 87 ? -4.258 -0.099 9.387 1.00 96.38 87 PHE A CA 1
ATOM 678 C C . PHE A 1 87 ? -3.940 0.645 8.083 1.00 96.38 87 PHE A C 1
ATOM 680 O O . PHE A 1 87 ? -3.210 0.107 7.252 1.00 96.38 87 PHE A O 1
ATOM 687 N N . ASP A 1 88 ? -4.385 1.894 7.947 1.00 97.56 88 ASP A N 1
ATOM 688 C CA . ASP A 1 88 ? -4.128 2.736 6.774 1.00 97.56 88 ASP A CA 1
ATOM 689 C C . ASP A 1 88 ? -2.624 2.953 6.536 1.00 97.56 88 ASP A C 1
ATOM 691 O O . ASP A 1 88 ? -2.120 2.735 5.435 1.00 97.56 88 ASP A O 1
ATOM 695 N N . LYS A 1 89 ? -1.856 3.260 7.590 1.00 98.25 89 LYS A N 1
ATOM 696 C CA . LYS A 1 89 ? -0.390 3.406 7.496 1.00 98.25 89 LYS A CA 1
ATOM 697 C C . LYS A 1 89 ? 0.326 2.113 7.112 1.00 98.25 89 LYS A C 1
ATOM 699 O O . LYS A 1 89 ? 1.300 2.149 6.354 1.00 98.25 89 LYS A O 1
ATOM 704 N N . ALA A 1 90 ? -0.115 0.979 7.652 1.00 96.31 90 ALA A N 1
ATOM 705 C CA . ALA A 1 90 ? 0.465 -0.318 7.324 1.00 96.31 90 ALA A CA 1
ATOM 706 C C . ALA A 1 90 ? 0.182 -0.688 5.857 1.00 96.31 90 ALA A C 1
ATOM 708 O O . ALA A 1 90 ? 1.102 -1.081 5.133 1.00 96.31 90 ALA A O 1
ATOM 709 N N . LEU A 1 91 ? -1.051 -0.454 5.394 1.00 95.06 91 LEU A N 1
ATOM 710 C CA . LEU A 1 91 ? -1.432 -0.636 3.995 1.00 95.06 91 LEU A CA 1
ATOM 711 C C . LEU A 1 91 ? -0.614 0.280 3.074 1.00 95.06 91 LEU A C 1
ATOM 713 O O . LEU A 1 91 ? -0.040 -0.195 2.094 1.00 95.06 91 LEU A O 1
ATOM 717 N N . GLY A 1 92 ? -0.490 1.562 3.427 1.00 96.44 92 GLY A N 1
ATOM 718 C CA . GLY A 1 92 ? 0.333 2.533 2.705 1.00 96.44 92 GLY A CA 1
ATOM 719 C C . GLY A 1 92 ? 1.789 2.087 2.568 1.00 96.44 92 GLY A C 1
ATOM 720 O O . GLY A 1 92 ? 2.353 2.164 1.483 1.00 96.44 92 GLY A O 1
ATOM 721 N N . SER A 1 93 ? 2.371 1.498 3.617 1.00 96.50 93 SER A N 1
ATOM 722 C CA . SER A 1 93 ? 3.745 0.972 3.567 1.00 96.50 93 SER A CA 1
ATOM 723 C C . SER A 1 93 ? 3.913 -0.162 2.545 1.00 96.50 93 SER A C 1
ATOM 725 O O . SER A 1 93 ? 4.947 -0.249 1.883 1.00 96.50 93 SER A O 1
ATOM 727 N N . THR A 1 94 ? 2.901 -1.022 2.390 1.00 94.06 94 THR A N 1
ATOM 728 C CA . THR A 1 94 ? 2.902 -2.089 1.371 1.00 94.06 94 THR A CA 1
ATOM 729 C C . THR A 1 94 ? 2.822 -1.500 -0.041 1.00 94.06 94 THR A C 1
ATOM 731 O O . THR A 1 94 ? 3.564 -1.912 -0.937 1.00 94.06 94 THR A O 1
ATOM 734 N N . LEU A 1 95 ? 1.969 -0.488 -0.232 1.00 94.56 95 LEU A N 1
ATOM 735 C CA . LEU A 1 95 ? 1.819 0.218 -1.507 1.00 94.56 95 LEU A CA 1
ATOM 736 C C . LEU A 1 95 ? 3.092 0.980 -1.897 1.00 94.56 95 LEU A C 1
ATOM 738 O O . LEU A 1 95 ? 3.501 0.922 -3.054 1.00 94.56 95 LEU A O 1
ATOM 742 N N . ASP A 1 96 ? 3.758 1.628 -0.942 1.00 97.12 96 ASP A N 1
ATOM 743 C CA . ASP A 1 96 ? 4.987 2.391 -1.180 1.00 97.12 96 ASP A CA 1
ATOM 744 C C . ASP A 1 96 ? 6.133 1.506 -1.694 1.00 97.12 96 ASP A C 1
ATOM 746 O O . ASP A 1 96 ? 6.895 1.916 -2.575 1.00 97.12 96 ASP A O 1
ATOM 750 N N . ILE A 1 97 ? 6.258 0.276 -1.178 1.00 96.38 97 ILE A N 1
ATOM 751 C CA . ILE A 1 97 ? 7.258 -0.694 -1.653 1.00 96.38 97 ILE A CA 1
ATOM 752 C C . ILE A 1 97 ? 6.987 -1.056 -3.115 1.00 96.38 97 ILE A C 1
ATOM 754 O O . ILE A 1 97 ? 7.891 -0.971 -3.951 1.00 96.38 97 ILE A O 1
ATOM 758 N N . ASN A 1 98 ? 5.740 -1.407 -3.428 1.00 94.62 98 ASN A N 1
ATOM 759 C CA . ASN A 1 98 ? 5.318 -1.751 -4.781 1.00 94.62 98 ASN A CA 1
ATOM 760 C C . ASN A 1 98 ? 5.509 -0.580 -5.757 1.00 94.62 98 ASN A C 1
ATOM 762 O O . ASN A 1 98 ? 6.063 -0.760 -6.845 1.00 94.62 98 ASN A O 1
ATOM 766 N N . GLN A 1 99 ? 5.122 0.632 -5.354 1.00 96.62 99 GLN A N 1
ATOM 767 C CA . GLN A 1 99 ? 5.269 1.837 -6.168 1.00 96.62 99 GLN A CA 1
ATOM 768 C C . GLN A 1 99 ? 6.742 2.143 -6.454 1.00 96.62 99 GLN A C 1
ATOM 770 O O . GLN A 1 99 ? 7.118 2.390 -7.599 1.00 96.62 99 GLN A O 1
ATOM 775 N N . LYS A 1 100 ? 7.604 2.058 -5.436 1.00 97.56 100 LYS A N 1
ATOM 776 C CA . LYS A 1 100 ? 9.043 2.290 -5.590 1.00 97.56 100 LYS A CA 1
ATOM 777 C C . LYS A 1 100 ? 9.677 1.324 -6.589 1.00 97.56 100 LYS A C 1
ATOM 779 O O . LYS A 1 100 ? 10.500 1.733 -7.408 1.00 97.56 100 LYS A O 1
ATOM 784 N N . GLU A 1 101 ? 9.323 0.048 -6.520 1.00 96.25 101 GLU A N 1
ATOM 785 C CA . GLU A 1 101 ? 9.846 -0.977 -7.426 1.00 96.25 101 GLU A CA 1
ATOM 786 C C . GLU A 1 101 ? 9.310 -0.807 -8.852 1.00 96.25 101 GLU A C 1
ATOM 788 O O . GLU A 1 101 ? 10.059 -0.961 -9.823 1.00 96.25 101 GLU A O 1
ATOM 793 N N . PHE A 1 102 ? 8.040 -0.423 -8.995 1.00 95.62 102 PHE A N 1
ATOM 794 C CA . PHE A 1 102 ? 7.464 -0.046 -10.282 1.00 95.62 102 PHE A CA 1
ATOM 795 C C . PHE A 1 102 ? 8.231 1.125 -10.914 1.00 95.62 102 PHE A C 1
ATOM 797 O O . PHE A 1 102 ? 8.723 1.001 -12.039 1.00 95.62 102 PHE A O 1
ATOM 804 N N . ASP A 1 103 ? 8.422 2.217 -10.173 1.00 97.94 103 ASP A N 1
ATOM 805 C CA . ASP A 1 103 ? 9.117 3.415 -10.652 1.00 97.94 103 ASP A CA 1
ATOM 806 C C . ASP A 1 103 ? 10.561 3.110 -11.064 1.00 97.94 103 ASP A C 1
ATOM 808 O O . ASP A 1 103 ? 11.037 3.565 -12.111 1.00 97.94 103 ASP A O 1
ATOM 812 N N . GLN A 1 104 ? 11.261 2.285 -10.281 1.00 96.75 104 GLN A N 1
ATOM 813 C CA . GLN A 1 104 ? 12.617 1.845 -10.605 1.00 96.75 104 GLN A CA 1
ATOM 814 C C . GLN A 1 104 ? 12.664 1.027 -11.896 1.00 96.75 104 GLN A C 1
ATOM 816 O O . GLN A 1 104 ? 13.520 1.283 -12.748 1.00 96.75 104 GLN A O 1
ATOM 821 N N . LYS A 1 105 ? 11.747 0.070 -12.076 1.00 95.38 105 LYS A N 1
ATOM 822 C CA . LYS A 1 105 ? 11.687 -0.759 -13.290 1.00 95.38 105 LYS A CA 1
ATOM 823 C C . LYS A 1 105 ? 11.348 0.067 -14.529 1.00 95.38 105 LYS A C 1
ATOM 825 O O . LYS A 1 105 ? 11.972 -0.134 -15.572 1.00 95.38 105 LYS A O 1
ATOM 830 N N . ILE A 1 106 ? 10.420 1.017 -14.416 1.00 96.88 106 ILE A N 1
ATOM 831 C CA . ILE A 1 106 ? 10.068 1.937 -15.505 1.00 96.88 106 ILE A CA 1
ATOM 832 C C . ILE A 1 106 ? 11.257 2.836 -15.863 1.00 96.88 106 ILE A C 1
ATOM 834 O O . ILE A 1 106 ? 11.631 2.926 -17.034 1.00 96.88 106 ILE A O 1
ATOM 838 N N . SER A 1 107 ? 11.906 3.442 -14.867 1.00 96.31 107 SER A N 1
ATOM 839 C CA . SER A 1 107 ? 13.092 4.283 -15.071 1.00 96.31 107 SER A CA 1
ATOM 840 C C . SER A 1 107 ? 14.240 3.507 -15.730 1.00 96.31 107 SER A C 1
ATOM 842 O O . SER A 1 107 ? 14.843 3.967 -16.705 1.00 96.31 107 SER A O 1
ATOM 844 N N . TYR A 1 108 ? 14.492 2.278 -15.272 1.00 94.75 108 TYR A N 1
ATOM 845 C CA . TYR A 1 108 ? 15.475 1.385 -15.879 1.00 94.75 108 TYR A CA 1
ATOM 846 C C . TYR A 1 108 ? 15.137 1.063 -17.341 1.00 94.75 108 TYR A C 1
ATOM 848 O O . TYR A 1 108 ? 16.011 1.154 -18.207 1.00 94.75 108 TYR A O 1
ATOM 856 N N . ALA A 1 109 ? 13.877 0.732 -17.641 1.00 93.38 109 ALA A N 1
ATOM 857 C CA . ALA A 1 109 ? 13.433 0.441 -19.002 1.00 93.38 109 ALA A CA 1
ATOM 858 C C . ALA A 1 109 ? 13.648 1.639 -19.942 1.00 93.38 109 ALA A C 1
ATOM 860 O O . ALA A 1 109 ? 14.232 1.478 -21.016 1.00 93.38 109 ALA A O 1
ATOM 861 N N . PHE A 1 110 ? 13.270 2.852 -19.525 1.00 94.62 110 PHE A N 1
ATOM 862 C CA . PHE A 1 110 ? 13.509 4.063 -20.316 1.00 94.62 110 PHE A CA 1
ATOM 863 C C . PHE A 1 110 ? 15.000 4.356 -20.514 1.00 94.62 110 PHE A C 1
ATOM 865 O O . PHE A 1 110 ? 15.416 4.683 -21.626 1.00 94.62 110 PHE A O 1
ATOM 872 N N . SER A 1 111 ? 15.826 4.170 -19.481 1.00 92.88 111 SER A N 1
ATOM 873 C CA . SER A 1 111 ? 17.282 4.330 -19.590 1.00 92.88 111 SER A CA 1
ATOM 874 C C . SER A 1 111 ? 17.889 3.369 -20.622 1.00 92.88 111 SER A C 1
ATOM 876 O O . SER A 1 111 ? 18.724 3.763 -21.438 1.00 92.88 111 SER A O 1
ATOM 878 N N . ARG A 1 112 ? 17.404 2.120 -20.673 1.00 90.19 112 ARG A N 1
ATOM 879 C CA . ARG A 1 112 ? 17.821 1.127 -21.678 1.00 90.19 112 ARG A CA 1
ATOM 880 C C . ARG A 1 112 ? 17.358 1.473 -23.090 1.00 90.19 112 ARG A C 1
ATOM 882 O O . ARG A 1 112 ? 18.084 1.185 -24.036 1.00 90.19 112 ARG A O 1
ATOM 889 N N . LEU A 1 113 ? 16.189 2.091 -23.246 1.00 92.38 113 LEU A N 1
ATOM 890 C CA . LEU A 1 113 ? 15.689 2.540 -24.549 1.00 92.38 113 LEU A CA 1
ATOM 891 C C . LEU A 1 113 ? 16.400 3.801 -25.057 1.00 92.38 113 LEU A C 1
ATOM 893 O O . LEU A 1 113 ? 16.420 4.037 -26.262 1.00 92.38 113 LEU A O 1
ATOM 897 N N . ASN A 1 114 ? 17.050 4.572 -24.183 1.00 92.75 114 ASN A N 1
ATOM 898 C CA . ASN A 1 114 ? 17.725 5.813 -24.566 1.00 92.75 114 ASN A CA 1
ATOM 899 C C . ASN A 1 114 ? 18.905 5.599 -25.537 1.00 92.75 114 ASN A C 1
ATOM 901 O O . ASN A 1 114 ? 19.273 6.508 -26.273 1.00 92.75 114 ASN A O 1
ATOM 905 N N . ILE A 1 115 ? 19.487 4.393 -25.596 1.00 92.38 115 ILE A N 1
ATOM 906 C CA . ILE A 1 115 ? 20.536 4.075 -26.580 1.00 92.38 115 ILE A CA 1
ATOM 907 C C . ILE A 1 115 ? 19.973 3.824 -27.988 1.00 92.38 115 ILE A C 1
ATOM 909 O O . ILE A 1 115 ? 20.693 3.926 -28.981 1.00 92.38 115 ILE A O 1
ATOM 913 N N . PHE A 1 116 ? 18.683 3.493 -28.088 1.00 93.44 116 PHE A N 1
ATOM 914 C CA . PHE A 1 116 ? 18.057 3.031 -29.322 1.00 93.44 116 PHE A CA 1
ATOM 915 C C . PHE A 1 116 ? 18.114 4.068 -30.457 1.00 93.44 116 PHE A C 1
ATOM 917 O O . PHE A 1 116 ? 18.513 3.688 -31.558 1.00 93.44 116 PHE A O 1
ATOM 924 N N . PRO A 1 117 ? 17.847 5.373 -30.228 1.00 93.56 117 PRO A N 1
ATOM 925 C CA . PRO A 1 117 ? 18.003 6.393 -31.266 1.00 93.56 117 PRO A CA 1
ATOM 926 C C . PRO A 1 117 ? 19.426 6.471 -31.831 1.00 93.56 117 PRO A C 1
ATOM 928 O O . PRO A 1 117 ? 19.596 6.617 -33.039 1.00 93.56 117 PRO A O 1
ATOM 931 N N . TYR A 1 118 ? 20.453 6.318 -30.988 1.00 93.69 118 TYR A N 1
ATOM 932 C CA . TYR A 1 118 ? 21.849 6.345 -31.431 1.00 93.69 118 TYR A CA 1
ATOM 933 C C . TYR A 1 118 ? 22.198 5.117 -32.270 1.00 93.69 118 TYR A C 1
ATOM 935 O O . TYR A 1 118 ? 22.826 5.245 -33.318 1.00 93.69 118 TYR A O 1
ATOM 943 N N . VAL A 1 119 ? 21.747 3.932 -31.848 1.00 94.62 119 VAL A N 1
ATOM 944 C CA . VAL A 1 119 ? 21.917 2.693 -32.620 1.00 94.62 119 VAL A CA 1
ATOM 945 C C . VAL A 1 119 ? 21.235 2.817 -33.983 1.00 94.62 119 VAL A C 1
ATOM 947 O O . VAL A 1 119 ? 21.854 2.509 -35.001 1.00 94.62 119 VAL A O 1
ATOM 950 N N . LEU A 1 120 ? 20.000 3.325 -34.028 1.00 95.69 120 LEU A N 1
ATOM 951 C CA . LEU A 1 120 ? 19.279 3.564 -35.280 1.00 95.69 120 LEU A CA 1
ATOM 952 C C . LEU A 1 120 ? 19.992 4.585 -36.177 1.00 95.69 120 LEU A C 1
ATOM 954 O O . LEU A 1 120 ? 20.086 4.363 -37.382 1.00 95.69 120 LEU A O 1
ATOM 958 N N . ALA A 1 121 ? 20.529 5.669 -35.612 1.00 96.19 121 ALA A N 1
ATOM 959 C CA . ALA A 1 121 ? 21.271 6.675 -36.370 1.00 96.19 121 ALA A CA 1
ATOM 960 C C . ALA A 1 121 ? 22.555 6.100 -36.990 1.00 96.19 121 ALA A C 1
ATOM 962 O O . ALA A 1 121 ? 22.831 6.334 -38.167 1.00 96.19 121 ALA A O 1
ATOM 963 N N . VAL A 1 122 ? 23.313 5.300 -36.231 1.00 97.25 122 VAL A N 1
ATOM 964 C CA . VAL A 1 122 ? 24.509 4.605 -36.738 1.00 97.25 122 VAL A CA 1
ATOM 965 C C . VAL A 1 122 ? 24.142 3.651 -37.875 1.00 97.25 122 VAL A C 1
ATOM 967 O O . VAL A 1 122 ? 24.797 3.661 -38.918 1.00 97.25 122 VAL A O 1
ATOM 970 N N . TRP A 1 123 ? 23.069 2.872 -37.717 1.00 97.12 123 TRP A N 1
ATOM 971 C CA . TRP A 1 123 ? 22.583 1.978 -38.770 1.00 97.12 123 TRP A CA 1
ATOM 972 C C . TRP A 1 123 ? 22.119 2.728 -40.017 1.00 97.12 123 TRP A C 1
ATOM 974 O O . TRP A 1 123 ? 22.439 2.310 -41.129 1.00 97.12 123 TRP A O 1
ATOM 984 N N . LEU A 1 124 ? 21.424 3.855 -39.856 1.00 97.56 124 LEU A N 1
ATOM 985 C CA . LEU A 1 124 ? 21.002 4.694 -40.976 1.00 97.56 124 LEU A CA 1
ATOM 986 C C . LEU A 1 124 ? 22.20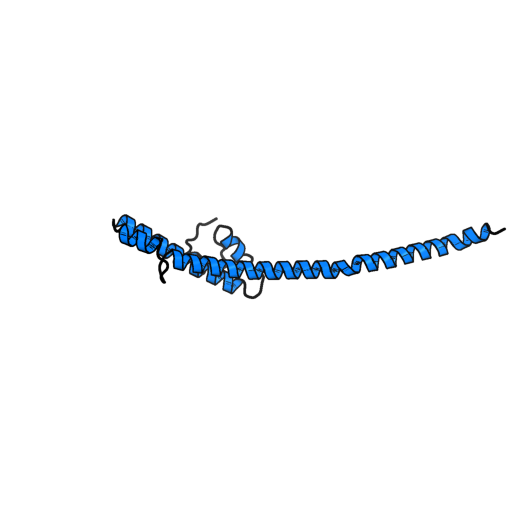9 5.200 -41.777 1.00 97.56 124 LEU A C 1
ATOM 988 O O . LEU A 1 124 ? 22.225 5.089 -43.002 1.00 97.56 124 LEU A O 1
ATOM 992 N N . ILE A 1 125 ? 23.244 5.699 -41.094 1.00 97.50 125 ILE A N 1
ATOM 993 C CA . ILE A 1 125 ? 24.486 6.150 -41.738 1.00 97.50 125 ILE A CA 1
ATOM 994 C C . ILE A 1 125 ? 25.161 4.990 -42.480 1.00 97.50 125 ILE A C 1
ATOM 996 O O . ILE A 1 125 ? 25.563 5.153 -43.632 1.00 97.50 125 ILE A O 1
ATOM 1000 N N . ALA A 1 126 ? 25.245 3.808 -41.862 1.00 97.56 126 ALA A N 1
ATOM 1001 C CA . ALA A 1 126 ? 25.824 2.625 -42.493 1.00 97.56 126 ALA A CA 1
ATOM 1002 C C . ALA A 1 126 ? 25.082 2.230 -43.784 1.00 97.56 126 ALA A C 1
ATOM 1004 O O . ALA A 1 126 ? 25.724 1.940 -44.794 1.00 97.56 126 ALA A O 1
ATOM 1005 N N . VAL A 1 127 ? 23.745 2.285 -43.787 1.00 97.44 127 VAL A N 1
ATOM 1006 C CA . VAL A 1 127 ? 22.916 2.014 -44.975 1.00 97.44 127 VAL A CA 1
ATOM 1007 C C . VAL A 1 127 ? 23.146 3.054 -46.074 1.00 97.44 127 VAL A C 1
ATOM 1009 O O . VAL A 1 127 ? 23.272 2.683 -47.243 1.00 97.44 127 VAL A O 1
ATOM 1012 N N . ILE A 1 128 ? 23.249 4.342 -45.728 1.00 96.75 128 ILE A N 1
ATOM 1013 C CA . ILE A 1 128 ? 23.555 5.409 -46.695 1.00 96.75 128 ILE A CA 1
ATOM 1014 C C . ILE A 1 128 ? 24.929 5.169 -47.333 1.00 96.75 128 ILE A C 1
ATOM 1016 O O . ILE A 1 128 ? 25.045 5.187 -48.558 1.00 96.75 128 ILE A O 1
ATOM 1020 N N . ILE A 1 129 ? 25.956 4.882 -46.527 1.00 96.69 129 ILE A N 1
ATOM 1021 C CA . ILE A 1 129 ? 27.313 4.592 -47.017 1.00 96.69 129 ILE A CA 1
ATOM 1022 C C . ILE A 1 129 ? 27.306 3.366 -47.936 1.00 96.69 129 ILE A C 1
ATOM 1024 O O . ILE A 1 129 ? 27.853 3.426 -49.037 1.00 96.69 129 ILE A O 1
ATOM 1028 N N . ALA A 1 130 ? 26.654 2.276 -47.524 1.00 96.56 130 ALA A N 1
ATOM 1029 C CA . ALA A 1 130 ? 26.544 1.062 -48.330 1.00 96.56 130 ALA A CA 1
ATOM 1030 C C . ALA A 1 130 ? 25.829 1.324 -49.666 1.00 96.56 130 ALA A C 1
ATOM 1032 O O . ALA A 1 130 ? 26.269 0.834 -50.705 1.00 96.56 130 ALA A O 1
ATOM 1033 N N . SER A 1 131 ? 24.781 2.152 -49.654 1.00 95.31 131 SER A N 1
ATOM 1034 C CA . SER A 1 131 ? 24.055 2.556 -50.862 1.00 95.31 131 SER A CA 1
ATOM 1035 C C . SER A 1 131 ? 24.951 3.356 -51.809 1.00 95.31 131 SER A C 1
ATOM 1037 O O . SER A 1 131 ? 25.001 3.063 -53.001 1.00 95.31 131 SER A O 1
ATOM 1039 N N . VAL A 1 132 ? 25.714 4.327 -51.294 1.00 92.94 132 VAL A N 1
ATOM 1040 C CA . VAL A 1 132 ? 26.661 5.122 -52.098 1.00 92.94 132 VAL A CA 1
ATOM 1041 C C . VAL A 1 132 ? 27.758 4.240 -52.695 1.00 92.94 132 VAL A C 1
ATOM 1043 O O . VAL A 1 132 ? 28.041 4.350 -53.886 1.00 92.94 132 VAL A O 1
ATOM 1046 N N . ILE A 1 133 ? 28.347 3.336 -51.906 1.00 94.81 133 ILE A N 1
ATOM 1047 C CA . ILE A 1 133 ? 29.368 2.391 -52.385 1.00 94.81 133 ILE A CA 1
ATOM 1048 C C . ILE A 1 133 ? 28.791 1.474 -53.469 1.00 94.81 133 ILE A C 1
ATOM 1050 O O . ILE A 1 133 ? 29.435 1.275 -54.496 1.00 94.81 133 ILE A O 1
ATOM 1054 N N . GLY A 1 134 ? 27.577 0.953 -53.273 1.00 92.75 134 GLY A N 1
ATOM 1055 C CA . GLY A 1 134 ? 26.906 0.088 -54.244 1.00 92.75 134 GLY A CA 1
ATOM 1056 C C . GLY A 1 134 ? 26.536 0.798 -55.550 1.00 92.75 134 GLY A C 1
ATOM 1057 O O . GLY A 1 134 ? 26.617 0.194 -56.617 1.00 92.75 134 GLY A O 1
ATOM 1058 N N . MET A 1 135 ? 26.171 2.084 -55.492 1.00 92.69 135 MET A N 1
ATOM 1059 C CA . MET A 1 135 ? 25.842 2.888 -56.678 1.00 92.69 135 MET A CA 1
ATOM 1060 C C . MET A 1 135 ? 27.077 3.431 -57.406 1.00 92.69 135 MET A C 1
ATOM 1062 O O . MET A 1 135 ? 26.996 3.708 -58.602 1.00 92.69 135 MET A O 1
ATOM 1066 N N . LYS A 1 136 ? 28.218 3.580 -56.721 1.00 88.06 136 LYS A N 1
ATOM 1067 C CA . LYS A 1 136 ? 29.435 4.192 -57.274 1.00 88.06 136 LYS A CA 1
ATOM 1068 C C . LYS A 1 136 ? 29.882 3.605 -58.625 1.00 88.06 136 LYS A C 1
ATOM 1070 O O . LYS A 1 136 ? 30.113 4.411 -59.522 1.00 88.06 136 LYS A O 1
ATOM 1075 N N . PRO A 1 137 ? 29.935 2.271 -58.838 1.00 84.88 137 PRO A N 1
ATOM 1076 C CA . PRO A 1 137 ? 30.327 1.709 -60.133 1.00 84.88 137 PRO A CA 1
ATOM 1077 C C . PRO A 1 137 ? 29.424 2.178 -61.278 1.00 84.88 137 PRO A C 1
ATOM 1079 O O . PRO A 1 137 ? 29.912 2.512 -62.348 1.00 84.88 137 PRO A O 1
ATOM 1082 N N . ARG A 1 138 ? 28.111 2.273 -61.030 1.00 82.94 138 ARG A N 1
ATOM 1083 C CA . ARG A 1 138 ? 27.141 2.765 -62.016 1.00 82.94 138 ARG A CA 1
ATOM 1084 C C . ARG A 1 138 ? 27.261 4.262 -62.245 1.00 82.94 138 ARG A C 1
ATOM 1086 O O . ARG A 1 138 ? 27.118 4.707 -63.369 1.00 82.94 138 ARG A O 1
ATOM 1093 N N . LEU A 1 139 ? 27.517 5.045 -61.201 1.00 80.88 139 LEU A N 1
ATOM 1094 C CA . LEU A 1 139 ? 27.701 6.490 -61.344 1.00 80.88 139 LEU A CA 1
ATOM 1095 C C . LEU A 1 139 ? 28.978 6.829 -62.123 1.00 80.88 139 LEU A C 1
ATOM 1097 O O . LEU A 1 139 ? 28.968 7.773 -62.907 1.00 80.88 139 LEU A O 1
ATOM 1101 N N . ASP A 1 140 ? 30.048 6.050 -61.948 1.00 86.62 140 ASP A N 1
ATOM 1102 C CA . ASP A 1 140 ? 31.291 6.222 -62.702 1.00 86.62 140 ASP A CA 1
ATOM 1103 C C . ASP A 1 140 ? 31.132 5.857 -64.197 1.00 86.62 140 ASP A C 1
ATOM 1105 O O . ASP A 1 140 ? 31.814 6.457 -65.022 1.00 86.62 140 ASP A O 1
ATOM 1109 N N . GLU A 1 141 ? 30.183 4.983 -64.576 1.00 81.25 141 GLU A N 1
ATOM 1110 C CA . GLU A 1 141 ? 29.837 4.699 -65.988 1.00 81.25 141 GLU A CA 1
ATOM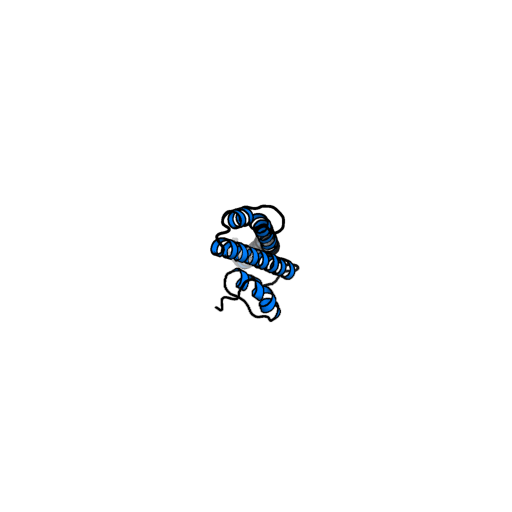 1111 C C . GLU A 1 141 ? 29.254 5.923 -66.732 1.00 81.25 141 GLU A C 1
ATOM 1113 O O . GLU A 1 141 ? 29.415 6.030 -67.946 1.00 81.25 141 GLU A O 1
ATOM 1118 N N . TYR A 1 142 ? 28.587 6.852 -66.033 1.00 79.56 142 TYR A N 1
ATOM 1119 C CA . TYR A 1 142 ? 27.922 8.022 -66.640 1.00 79.56 142 TYR A CA 1
ATOM 1120 C C . TYR A 1 142 ? 28.735 9.320 -66.555 1.00 79.56 142 TYR A C 1
ATOM 1122 O O . TYR A 1 142 ? 28.268 10.372 -66.998 1.00 79.56 142 TYR A O 1
ATOM 1130 N N . ARG A 1 143 ? 29.944 9.272 -65.987 1.00 68.25 143 ARG A N 1
ATOM 1131 C CA . ARG A 1 143 ? 30.871 10.410 -65.960 1.00 68.25 143 ARG A CA 1
ATOM 1132 C C . ARG A 1 143 ? 31.623 10.480 -67.295 1.00 68.25 143 ARG A C 1
ATOM 1134 O O . ARG A 1 143 ? 32.755 10.016 -67.385 1.00 68.25 143 ARG A O 1
ATOM 1141 N N . PHE A 1 144 ? 30.953 11.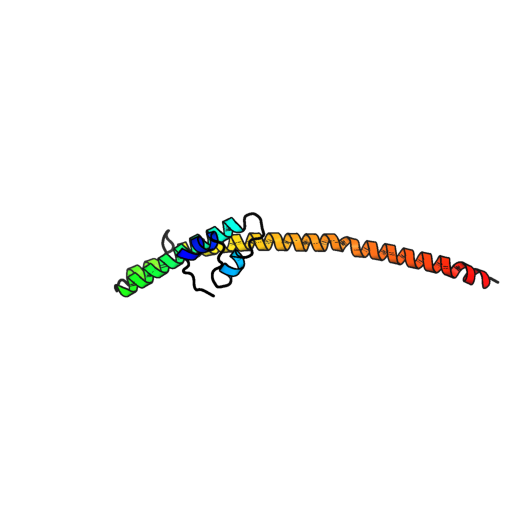021 -68.315 1.00 59.41 144 PHE A N 1
ATOM 1142 C CA . PHE A 1 144 ? 31.559 11.480 -69.573 1.00 59.41 144 PHE A CA 1
ATOM 1143 C C . PHE A 1 144 ? 32.197 12.863 -69.414 1.00 59.41 144 PHE A C 1
ATOM 1145 O O . PHE A 1 144 ? 31.633 13.689 -68.659 1.00 59.41 144 PHE A O 1
#

Secondary structure (DSSP, 8-state):
-----HHHHHHHHHTTPPPSHHHHHHHT---STTHHHHHHHHHHHHHHHHHHHHHHHHHHHTT-HHHHHHHHH--STTSHHHHHHHHHHHHHHHHHHHHHHHHHHHHHHHHHHTTHHHHHHHHHHHHHHHHHHHHHHHHHHT--

Radius of gyration: 30.69 Å; chains: 1; bounding box: 59×33×95 Å

pLDDT: mean 89.52, std 11.58, range [51.09, 98.62]

Sequence (144 aa):
MTDIAPQDALAVNSTGKSFGGFLGVELSNITFKGEKEAANDTLKEWAEYIRIDGNIRQLEQQGKFKEALELNIGTKPGQSNWQFDRFDKALGSTLDINQKEFDQKISYAFSRLNIFPYVLAVWLIAVIIASVIGMKPRLDEYRF